Protein AF-A0A6B7ELM2-F1 (afdb_monomer_lite)

Secondary structure (DSSP, 8-state):
-B--B-SSS-B-EEEEE-TTT--EEEEEE-S-PEEEBEEEEETTTEEEEETTTBPPEEE-TTSBSB-SSEEEE--TT---TT--PPPB--TTB-----BTTBS-HHHHHHHHHHHHHHHHHHHHSS-S-SS-EEEE-

Foldseek 3Di:
DWDWDDDPDTWTKDFDADPPPRATPDIATPAPWDWAKEWWDFPPVDIDMDVPPHDTQTHHPQQFLCRPQEAEAECVPPPPPVDRGTDHDDPRYDQPDDDPGTRHPRRVQSVVSVVQQCCCCVPPVDGPDPGHHYHYD

Sequence (137 aa):
VSYLIPGEGLSRPHFVIDAKTGEVLDQWEGLAHAEAGGPGGNQKIGKYTYGSDYGPLIVNDRCEMDDGNVITVDMNSSTDDSKTTPFRFACPTNTYKQVNGAYSPLNDAHFFGGVVFKLYRDWFGTSPLTHKLYMKV

Structure (mmCIF, N/CA/C/O backbone):
data_AF-A0A6B7ELM2-F1
#
_entry.id   AF-A0A6B7ELM2-F1
#
loop_
_atom_site.group_PDB
_atom_site.id
_atom_site.type_symbol
_atom_site.label_atom_id
_atom_site.label_alt_id
_atom_site.label_comp_id
_atom_site.label_asym_id
_atom_site.label_entity_id
_atom_site.label_seq_id
_atom_site.pdbx_PDB_ins_code
_atom_site.Cartn_x
_atom_site.Cartn_y
_atom_site.Cartn_z
_atom_site.occupancy
_atom_site.B_iso_or_equiv
_atom_site.auth_seq_id
_atom_site.auth_comp_id
_atom_site.auth_asym_id
_atom_site.auth_atom_id
_atom_site.pdbx_PDB_model_num
ATOM 1 N N . VAL A 1 1 ? -19.953 7.599 12.689 1.00 72.94 1 VAL A N 1
ATOM 2 C CA . VAL A 1 1 ? -19.560 8.974 12.306 1.00 72.94 1 VAL A CA 1
ATOM 3 C C . VAL A 1 1 ? -18.702 8.889 11.057 1.00 72.94 1 VAL A C 1
ATOM 5 O O . VAL A 1 1 ? -17.796 8.073 11.036 1.00 72.94 1 VAL A O 1
ATOM 8 N N . SER A 1 2 ? -19.007 9.673 10.025 1.00 48.16 2 SER A N 1
ATOM 9 C CA . SER A 1 2 ? -18.222 9.752 8.787 1.00 48.16 2 SER A CA 1
ATOM 10 C C . SER A 1 2 ? -17.969 11.220 8.494 1.00 48.16 2 SER A C 1
ATOM 12 O O . SER A 1 2 ? -18.922 11.999 8.453 1.00 48.16 2 SER A O 1
ATOM 14 N N . TYR A 1 3 ? -16.715 11.600 8.284 1.00 67.62 3 TYR A N 1
ATOM 15 C CA . TYR A 1 3 ? -16.352 12.953 7.872 1.00 67.62 3 TYR A CA 1
ATOM 16 C C . TYR A 1 3 ? -15.159 12.911 6.917 1.00 67.62 3 TYR A C 1
ATOM 18 O O . TYR A 1 3 ? -14.401 11.949 6.901 1.00 67.62 3 TYR A O 1
ATOM 26 N N . LEU A 1 4 ? -15.034 13.930 6.070 1.00 61.84 4 LEU A N 1
ATOM 27 C CA . LEU A 1 4 ? -13.902 14.087 5.160 1.00 61.84 4 LEU A CA 1
ATOM 28 C C . LEU A 1 4 ? -12.882 15.018 5.815 1.00 61.84 4 LEU A C 1
ATOM 30 O O . LEU A 1 4 ? -13.257 16.097 6.277 1.00 61.84 4 LEU A O 1
ATOM 34 N N . ILE A 1 5 ? -11.610 14.626 5.819 1.00 68.38 5 ILE A N 1
ATOM 35 C CA . ILE A 1 5 ? -10.492 15.476 6.235 1.00 68.38 5 ILE A CA 1
ATOM 36 C C . ILE A 1 5 ? -9.785 15.972 4.961 1.00 68.38 5 ILE A C 1
ATOM 38 O O . ILE A 1 5 ? -9.141 15.171 4.279 1.00 68.38 5 ILE A O 1
ATOM 42 N N . PRO A 1 6 ? -9.906 17.262 4.593 1.00 43.69 6 PRO A N 1
ATOM 43 C CA . PRO A 1 6 ? -9.163 17.832 3.470 1.00 43.69 6 PRO A CA 1
ATOM 44 C C . PRO A 1 6 ? -7.703 18.147 3.869 1.00 43.69 6 PRO A C 1
ATOM 46 O O . PRO A 1 6 ? -7.478 18.771 4.904 1.00 43.69 6 PRO A O 1
ATOM 49 N N . GLY A 1 7 ? -6.715 17.755 3.047 1.00 63.22 7 GLY A N 1
ATOM 50 C CA . GLY A 1 7 ? -5.269 17.976 3.270 1.00 63.22 7 GLY A CA 1
ATOM 51 C C . GLY A 1 7 ? -4.376 17.331 2.188 1.00 63.22 7 GLY A C 1
ATOM 52 O O . GLY A 1 7 ? -4.901 16.845 1.188 1.00 63.22 7 GLY A O 1
ATOM 53 N N . GLU A 1 8 ? -3.041 17.300 2.375 1.00 43.66 8 GLU A N 1
ATOM 54 C CA . GLU A 1 8 ? -2.070 16.678 1.430 1.00 43.66 8 GLU A CA 1
ATOM 55 C C . GLU A 1 8 ? -2.260 15.159 1.230 1.00 43.66 8 GLU A C 1
ATOM 57 O O . GLU A 1 8 ? -1.741 14.588 0.275 1.00 43.66 8 GLU A O 1
ATOM 62 N N . GLY A 1 9 ? -3.068 14.514 2.071 1.00 57.66 9 GLY A N 1
ATOM 63 C CA . GLY A 1 9 ? -3.667 13.212 1.806 1.00 57.66 9 GLY A CA 1
ATOM 64 C C . GLY A 1 9 ? -5.149 13.276 2.156 1.00 57.66 9 GLY A C 1
ATOM 65 O O . GLY A 1 9 ? -5.500 13.659 3.271 1.00 57.66 9 GLY A O 1
ATOM 66 N N . LEU A 1 10 ? -6.019 12.933 1.205 1.00 56.38 10 LEU A N 1
ATOM 67 C CA . LEU A 1 10 ? -7.447 12.773 1.478 1.00 56.38 10 LEU A CA 1
ATOM 68 C C . LEU A 1 10 ? -7.626 11.607 2.458 1.00 56.38 10 LEU A C 1
ATOM 70 O O . LEU A 1 10 ? -6.986 10.571 2.305 1.00 56.38 10 LEU A O 1
ATOM 74 N N . SER A 1 11 ? -8.485 11.780 3.458 1.00 59.69 11 SER A N 1
ATOM 75 C CA . SER A 1 11 ? -8.901 10.718 4.377 1.00 59.69 11 SER A CA 1
ATOM 76 C C . SER A 1 11 ? -10.391 10.884 4.670 1.00 59.69 11 SER A C 1
ATOM 78 O O . SER A 1 11 ? -10.882 12.000 4.874 1.00 59.69 11 SER A O 1
ATOM 80 N N . ARG A 1 12 ? -11.133 9.780 4.625 1.00 68.06 12 ARG A N 1
ATOM 81 C CA . ARG A 1 12 ? -12.568 9.655 4.896 1.00 68.06 12 ARG A CA 1
ATOM 82 C C . ARG A 1 12 ? -12.772 8.597 5.986 1.00 68.06 12 ARG A C 1
ATOM 84 O O . ARG A 1 12 ? -13.356 7.543 5.722 1.00 68.06 12 ARG A O 1
ATOM 91 N N . PRO A 1 13 ? -12.319 8.863 7.218 1.00 72.25 13 PRO A N 1
ATOM 92 C CA . PRO A 1 13 ? -12.446 7.905 8.293 1.00 72.25 13 PRO A CA 1
ATOM 93 C C . PRO A 1 13 ? -13.922 7.727 8.673 1.00 72.25 13 PRO A C 1
ATOM 95 O O . PRO A 1 13 ? -14.674 8.683 8.895 1.00 72.25 13 PRO A O 1
ATOM 98 N N . HIS A 1 14 ? -14.332 6.472 8.747 1.00 74.19 14 HIS A N 1
ATOM 99 C CA . HIS A 1 14 ? -15.592 6.028 9.314 1.00 74.19 14 HIS A CA 1
ATOM 100 C C . HIS A 1 14 ? -15.325 5.470 10.690 1.00 74.19 14 HIS A C 1
ATOM 102 O O . HIS A 1 14 ? -14.349 4.760 10.881 1.00 74.19 14 HIS A O 1
ATOM 108 N N . PHE A 1 15 ? -16.221 5.770 11.618 1.00 81.25 15 PHE A N 1
ATOM 109 C CA . PHE A 1 15 ? -16.195 5.253 12.976 1.00 81.25 15 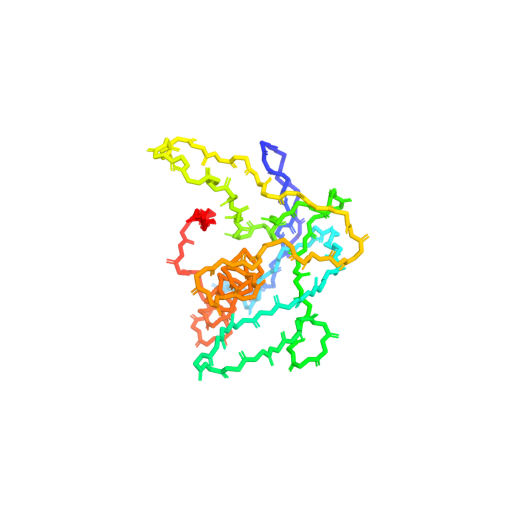PHE A CA 1
ATOM 110 C C . PHE A 1 15 ? -17.563 4.676 13.328 1.00 81.25 15 PHE A C 1
ATOM 112 O O . PHE A 1 15 ? -18.584 5.350 13.137 1.00 81.25 15 PHE A O 1
ATOM 119 N N . VAL A 1 16 ? -17.603 3.490 13.915 1.00 83.19 16 VAL A N 1
ATOM 120 C CA . VAL A 1 16 ? -18.736 3.014 14.713 1.00 83.19 16 VAL A CA 1
ATOM 121 C C . VAL A 1 16 ? -18.360 3.264 16.160 1.00 83.19 16 VAL A C 1
ATOM 123 O O . VAL A 1 16 ? -17.287 2.870 16.593 1.00 83.19 16 VAL A O 1
ATOM 126 N N . ILE A 1 17 ? -19.210 3.977 16.890 1.00 84.94 17 ILE A N 1
ATOM 127 C CA . ILE A 1 17 ? -18.930 4.393 18.265 1.00 84.94 17 ILE A CA 1
ATOM 128 C C . ILE A 1 17 ? -20.085 3.913 19.136 1.00 84.94 17 ILE A C 1
ATOM 130 O O . ILE A 1 17 ? -21.248 4.113 18.769 1.00 84.94 17 ILE A O 1
ATOM 134 N N . ASP A 1 18 ? -19.776 3.290 20.270 1.00 85.25 18 ASP A N 1
ATOM 135 C CA . ASP A 1 18 ? -20.765 2.971 21.292 1.00 85.25 18 ASP A CA 1
ATOM 136 C C . ASP A 1 18 ? -21.342 4.274 21.858 1.00 85.25 18 ASP A C 1
ATOM 138 O O . ASP A 1 18 ? -20.632 5.139 22.375 1.00 85.25 18 ASP A O 1
ATOM 142 N N . ALA A 1 19 ? -22.660 4.426 21.757 1.00 83.38 19 ALA A N 1
ATOM 143 C CA . ALA A 1 19 ? -23.335 5.670 22.109 1.00 83.38 19 ALA A CA 1
ATOM 144 C C . ALA A 1 19 ? -23.347 5.976 23.620 1.00 83.38 19 ALA A C 1
ATOM 146 O O . ALA A 1 19 ? -23.626 7.113 24.001 1.00 83.38 19 ALA A O 1
ATOM 147 N N . LYS A 1 20 ? -23.105 4.984 24.484 1.00 86.50 20 LYS A N 1
ATOM 148 C CA . LYS A 1 20 ? -23.140 5.128 25.947 1.00 86.50 20 LYS A CA 1
ATOM 149 C C . LYS A 1 20 ? -21.749 5.307 26.537 1.00 86.50 20 LYS A C 1
ATOM 151 O O . LYS A 1 20 ? -21.607 6.072 27.488 1.00 86.50 20 LYS A O 1
ATOM 156 N N . THR A 1 21 ? -20.752 4.599 26.011 1.00 88.38 21 THR A N 1
ATOM 157 C CA . THR A 1 21 ? -19.376 4.632 26.532 1.00 88.38 21 THR A CA 1
ATOM 158 C C . THR A 1 21 ? -18.474 5.594 25.762 1.00 88.38 21 THR A C 1
ATOM 160 O O . THR A 1 21 ? -17.479 6.056 26.314 1.00 88.38 21 THR A O 1
ATOM 163 N N . GLY A 1 22 ? -18.820 5.928 24.513 1.00 83.81 22 GLY A N 1
ATOM 164 C CA . GLY A 1 22 ? -17.961 6.701 23.614 1.00 83.81 22 GLY A CA 1
ATOM 165 C C . GLY A 1 22 ? -16.803 5.890 23.026 1.00 83.81 22 GLY A C 1
ATOM 166 O O . GLY A 1 22 ? -15.922 6.461 22.387 1.00 83.81 22 GLY A O 1
ATOM 167 N N . GLU A 1 23 ? -16.788 4.574 23.238 1.00 83.56 23 GLU A N 1
ATOM 168 C CA . GLU A 1 23 ? -15.768 3.671 22.714 1.00 83.56 23 GLU A CA 1
ATOM 169 C C . GLU A 1 23 ? -15.900 3.518 21.195 1.00 83.56 23 GLU A C 1
ATOM 171 O O . GLU A 1 23 ? -16.999 3.334 20.673 1.00 83.56 23 GLU A O 1
ATOM 176 N N . VAL A 1 24 ? -14.781 3.586 20.472 1.00 80.50 24 VAL A N 1
ATOM 177 C CA . VAL A 1 24 ? -14.751 3.314 19.031 1.00 80.50 24 VAL A CA 1
ATOM 178 C C . VAL A 1 24 ? -14.794 1.799 18.830 1.00 80.50 24 VAL A C 1
ATOM 180 O O . VAL A 1 24 ? -13.821 1.106 19.099 1.00 80.50 24 VAL A O 1
ATOM 183 N N . LEU A 1 25 ? -15.936 1.296 18.365 1.00 80.88 25 LEU A N 1
ATOM 184 C CA . LEU A 1 25 ? -16.187 -0.120 18.090 1.00 80.88 25 LEU A CA 1
ATOM 185 C C . LEU A 1 25 ? -15.639 -0.563 16.732 1.00 80.88 25 LEU A C 1
ATOM 187 O O . LEU A 1 25 ? -15.291 -1.726 16.557 1.00 80.88 25 LEU A O 1
ATOM 191 N N . ASP A 1 26 ? -15.600 0.348 15.763 1.00 63.69 26 ASP A N 1
ATOM 192 C CA . ASP A 1 26 ? -15.042 0.081 14.442 1.00 63.69 26 ASP A CA 1
ATOM 193 C C . ASP A 1 26 ? -14.489 1.374 13.850 1.00 63.69 26 ASP A C 1
ATOM 195 O O . ASP A 1 26 ? -15.036 2.454 14.086 1.00 63.69 26 ASP A O 1
ATOM 199 N N . GLN A 1 27 ? -13.422 1.264 13.069 1.00 73.25 27 GLN A N 1
ATOM 200 C CA . GLN A 1 27 ? -12.897 2.369 12.287 1.00 73.25 27 GLN A CA 1
ATOM 201 C C . GLN A 1 27 ? -12.319 1.858 10.967 1.00 73.25 27 GLN A C 1
ATOM 203 O O . GLN A 1 27 ? -11.447 0.983 10.942 1.00 73.25 27 GLN A O 1
ATOM 208 N N . TRP A 1 28 ? -12.744 2.458 9.858 1.00 68.31 28 TRP A N 1
ATOM 209 C CA . TRP A 1 28 ? -12.180 2.168 8.543 1.00 68.31 28 TRP A CA 1
ATOM 210 C C . TRP A 1 28 ? -11.987 3.431 7.717 1.00 68.31 28 TRP A C 1
ATOM 212 O O . TRP A 1 28 ? -12.683 4.428 7.894 1.00 68.31 28 TRP A O 1
ATOM 222 N N . GLU A 1 29 ? -11.029 3.385 6.799 1.00 70.12 29 GLU A N 1
ATOM 223 C CA . GLU A 1 29 ? -10.885 4.413 5.780 1.00 70.12 29 GLU A CA 1
ATOM 224 C C . GLU A 1 29 ? -11.923 4.147 4.686 1.00 70.12 29 GLU A C 1
ATOM 226 O O . GLU A 1 29 ? -12.027 3.050 4.140 1.00 70.12 29 GLU A O 1
ATOM 231 N N . GLY A 1 30 ? -12.778 5.131 4.447 1.00 61.31 30 GLY A N 1
ATOM 232 C CA . GLY A 1 30 ? -13.865 5.044 3.498 1.00 61.31 30 GLY A CA 1
ATOM 233 C C . GLY A 1 30 ? -13.515 5.570 2.128 1.00 61.31 30 GLY A C 1
ATOM 234 O O . GLY A 1 30 ? -14.431 5.626 1.316 1.00 61.31 30 GLY A O 1
ATOM 235 N N . LEU A 1 31 ? -12.301 6.047 1.863 1.00 66.69 31 LEU A N 1
ATOM 236 C CA . LEU A 1 31 ? -11.886 6.400 0.508 1.00 66.69 31 LEU A CA 1
ATOM 237 C C . LEU A 1 31 ? -12.248 5.268 -0.462 1.00 66.69 31 LEU A C 1
ATOM 239 O O . LEU A 1 31 ? -12.203 4.088 -0.118 1.00 66.69 31 LEU A O 1
ATOM 243 N N . ALA A 1 32 ? -12.675 5.635 -1.671 1.00 62.62 32 ALA A N 1
ATOM 244 C CA . ALA A 1 32 ? -12.794 4.650 -2.731 1.00 62.62 32 ALA A CA 1
ATOM 245 C C . ALA A 1 32 ? -11.374 4.138 -3.002 1.00 62.62 32 ALA A C 1
ATOM 247 O O . ALA A 1 32 ? -10.529 4.869 -3.511 1.00 62.62 32 ALA A O 1
ATOM 248 N N . HIS A 1 33 ? -11.083 2.926 -2.543 1.00 68.44 33 HIS A N 1
ATOM 249 C CA . HIS A 1 33 ? -9.839 2.256 -2.868 1.00 68.44 33 HIS A CA 1
ATOM 250 C C . HIS A 1 33 ? -10.070 1.398 -4.104 1.00 68.44 33 HIS A C 1
ATOM 252 O O . HIS A 1 33 ? -11.101 0.730 -4.228 1.00 68.44 33 HIS A O 1
ATOM 258 N N . ALA A 1 34 ? -9.110 1.420 -5.018 1.00 81.88 34 ALA A N 1
ATOM 259 C CA . ALA A 1 34 ? -9.045 0.449 -6.088 1.00 81.88 34 ALA A CA 1
ATOM 260 C C . ALA A 1 34 ? -8.329 -0.804 -5.572 1.00 81.88 34 ALA A C 1
ATOM 262 O O . ALA A 1 34 ? -7.362 -0.730 -4.811 1.00 81.88 34 ALA A O 1
ATOM 263 N N . GLU A 1 35 ? -8.807 -1.968 -5.993 1.00 91.25 35 GLU A N 1
ATOM 264 C CA . GLU A 1 35 ? -8.123 -3.227 -5.733 1.00 91.25 35 GLU A CA 1
ATOM 265 C C . GLU A 1 35 ? -7.074 -3.469 -6.816 1.00 91.25 35 GLU A C 1
ATOM 267 O O . GLU A 1 35 ? -7.327 -3.324 -8.017 1.00 91.25 35 GLU A O 1
ATOM 272 N N . ALA A 1 36 ? -5.885 -3.862 -6.383 1.00 95.94 36 ALA A N 1
ATOM 273 C CA . ALA A 1 36 ? -4.801 -4.274 -7.249 1.00 95.94 36 ALA A CA 1
ATOM 274 C C . ALA A 1 36 ? -4.226 -5.621 -6.801 1.00 95.94 36 ALA A C 1
ATOM 276 O O . ALA A 1 36 ? -4.553 -6.160 -5.747 1.00 95.94 36 ALA A O 1
ATOM 277 N N . GLY A 1 37 ? -3.344 -6.184 -7.613 1.00 97.06 37 GLY A N 1
ATOM 278 C CA . GLY A 1 37 ? -2.674 -7.442 -7.329 1.00 97.06 37 GLY A CA 1
ATOM 279 C C . GLY A 1 37 ? -1.268 -7.481 -7.900 1.00 97.06 37 GLY A C 1
ATOM 280 O O . GLY A 1 37 ? -0.757 -6.503 -8.452 1.00 97.06 37 GLY A O 1
ATOM 281 N N . GLY A 1 38 ? -0.633 -8.637 -7.781 1.00 98.00 38 GLY A N 1
ATOM 282 C CA . GLY A 1 38 ? 0.724 -8.835 -8.271 1.00 98.00 38 GLY A CA 1
ATOM 283 C C . GLY A 1 38 ? 1.481 -9.894 -7.484 1.00 98.00 38 GLY A C 1
ATOM 284 O O . GLY A 1 38 ? 0.987 -10.387 -6.472 1.00 98.00 38 GLY A O 1
ATOM 285 N N . PRO A 1 39 ? 2.678 -10.280 -7.946 1.00 98.44 39 PRO A N 1
ATOM 286 C CA . PRO A 1 39 ? 3.473 -11.278 -7.262 1.00 98.44 39 PRO A CA 1
ATOM 287 C C . PRO A 1 39 ? 4.005 -10.743 -5.929 1.00 98.44 39 PRO A C 1
ATOM 289 O O . PRO A 1 39 ? 4.262 -9.549 -5.793 1.00 98.44 39 PRO A O 1
ATOM 292 N N . GLY A 1 40 ? 4.244 -11.652 -4.996 1.00 98.44 40 GLY A N 1
ATOM 293 C CA . GLY A 1 40 ? 4.952 -11.428 -3.743 1.00 98.44 40 GLY A CA 1
ATOM 294 C C . GLY A 1 40 ? 5.846 -12.619 -3.401 1.00 98.44 40 GLY A C 1
ATOM 295 O O . GLY A 1 40 ? 5.888 -13.628 -4.123 1.00 98.44 40 GLY A O 1
ATOM 296 N N . GLY A 1 41 ? 6.599 -12.485 -2.317 1.00 98.19 41 GLY A N 1
ATOM 297 C CA . GLY A 1 41 ? 7.497 -13.507 -1.797 1.00 98.19 41 GLY A CA 1
ATOM 298 C C . GLY A 1 41 ? 8.891 -13.502 -2.422 1.00 98.19 41 GLY A C 1
ATOM 299 O O . GLY A 1 41 ? 9.343 -12.524 -3.026 1.00 98.19 41 GLY A O 1
ATOM 300 N N . ASN A 1 42 ? 9.608 -14.619 -2.276 1.00 98.31 42 ASN A N 1
ATOM 301 C CA . ASN A 1 42 ? 10.990 -14.762 -2.741 1.00 98.31 42 ASN A CA 1
ATOM 302 C C . ASN A 1 42 ? 11.382 -16.227 -3.010 1.00 98.31 42 ASN A C 1
ATOM 304 O O . ASN A 1 42 ? 10.612 -17.154 -2.770 1.00 98.31 42 ASN A O 1
ATOM 308 N N . GLN A 1 43 ? 12.602 -16.452 -3.498 1.00 98.00 43 GLN A N 1
ATOM 309 C CA . GLN A 1 43 ? 13.139 -17.786 -3.811 1.00 98.00 43 GLN A CA 1
ATOM 310 C C . GLN A 1 43 ? 13.138 -18.773 -2.631 1.00 98.00 43 GLN A C 1
ATOM 312 O O . GLN A 1 43 ? 13.118 -19.978 -2.860 1.00 98.00 43 GLN A O 1
ATOM 317 N N . LYS A 1 44 ? 13.165 -18.287 -1.383 1.00 97.88 44 LYS A N 1
ATOM 318 C CA . LYS A 1 44 ? 13.201 -19.134 -0.185 1.00 97.88 44 LYS A CA 1
ATOM 319 C C . LYS A 1 44 ? 11.806 -19.543 0.280 1.00 97.88 44 LYS A C 1
ATOM 321 O O . LYS A 1 44 ? 11.605 -20.708 0.602 1.00 97.88 44 LYS A O 1
ATOM 326 N N . ILE A 1 45 ? 10.871 -18.594 0.358 1.00 97.25 45 ILE A N 1
ATOM 327 C CA . ILE A 1 45 ? 9.510 -18.847 0.869 1.00 97.25 45 ILE A CA 1
ATOM 328 C C . ILE A 1 45 ? 8.519 -19.247 -0.229 1.00 97.25 45 ILE A C 1
ATOM 330 O O . ILE A 1 45 ? 7.405 -19.659 0.071 1.00 97.25 45 ILE A O 1
ATOM 334 N N . GLY A 1 46 ? 8.930 -19.137 -1.491 1.00 97.62 46 GLY A N 1
ATOM 335 C CA . GLY A 1 46 ? 8.078 -19.369 -2.647 1.00 97.62 46 GLY A CA 1
ATOM 336 C C . GLY A 1 46 ? 7.467 -18.082 -3.195 1.00 97.62 46 GLY A C 1
ATOM 337 O O . GLY A 1 46 ? 7.544 -17.005 -2.597 1.00 97.62 46 GLY A O 1
ATOM 338 N N . LYS A 1 47 ? 6.894 -18.214 -4.391 1.00 97.81 47 LYS A N 1
ATOM 339 C CA . LYS A 1 47 ? 6.141 -17.160 -5.069 1.00 97.81 47 LYS A CA 1
ATOM 340 C C . LYS A 1 47 ? 4.663 -17.318 -4.744 1.00 97.81 47 LYS A C 1
ATOM 342 O O . LYS A 1 47 ? 4.154 -18.432 -4.803 1.00 97.81 47 LYS A O 1
ATOM 347 N N . TYR A 1 48 ? 3.994 -16.207 -4.495 1.00 98.31 48 TYR A N 1
ATOM 348 C CA . TYR A 1 48 ? 2.540 -16.122 -4.378 1.00 98.31 48 TYR A CA 1
ATOM 349 C C . TYR A 1 48 ? 2.041 -14.855 -5.076 1.00 98.31 48 TYR A C 1
ATOM 351 O O . TYR A 1 48 ? 2.847 -14.038 -5.532 1.00 98.31 48 TYR A O 1
ATOM 359 N N . THR A 1 49 ? 0.725 -14.701 -5.190 1.00 98.12 49 THR A N 1
ATOM 360 C CA . THR A 1 49 ? 0.079 -13.603 -5.915 1.00 98.12 49 THR A CA 1
ATOM 361 C C . THR A 1 49 ? -1.030 -12.966 -5.077 1.00 98.12 49 THR A C 1
ATOM 363 O O . THR A 1 49 ? -1.986 -13.635 -4.679 1.00 98.12 49 THR A O 1
ATOM 366 N N . TYR A 1 50 ? -0.927 -11.657 -4.845 1.00 98.06 50 TYR A N 1
ATOM 367 C CA . TYR A 1 50 ? -1.990 -10.839 -4.261 1.00 98.06 50 TYR A CA 1
ATOM 368 C C . TYR A 1 50 ? -3.158 -10.697 -5.237 1.00 98.06 50 TYR A C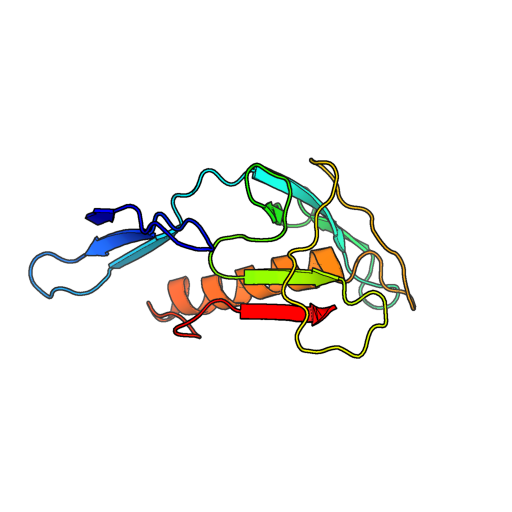 1
ATOM 370 O O . TYR A 1 50 ? -2.943 -10.468 -6.431 1.00 98.06 50 TYR A O 1
ATOM 378 N N . GLY A 1 51 ? -4.380 -10.842 -4.724 1.00 93.00 51 GLY A N 1
ATOM 379 C CA . GLY A 1 51 ? -5.602 -10.992 -5.519 1.00 93.00 51 GLY A CA 1
ATOM 380 C C . GLY A 1 51 ? -5.881 -12.434 -5.972 1.00 93.00 51 GLY A C 1
ATOM 381 O O . GLY A 1 51 ? -6.798 -12.652 -6.756 1.00 93.00 51 GLY A O 1
ATOM 382 N N . SER A 1 52 ? -5.096 -13.413 -5.502 1.00 94.44 52 SER A N 1
ATOM 383 C CA . SER A 1 52 ? -5.301 -14.845 -5.767 1.00 94.44 52 SER A CA 1
ATOM 384 C C . SER A 1 52 ? -5.001 -15.693 -4.528 1.00 94.44 52 SER A C 1
ATOM 386 O O . SER A 1 52 ? -5.927 -16.152 -3.869 1.00 94.44 52 SER A O 1
ATOM 388 N N . ASP A 1 53 ? -3.721 -15.894 -4.191 1.00 95.94 53 ASP A N 1
ATOM 389 C CA . ASP A 1 53 ? -3.306 -16.691 -3.022 1.00 95.94 53 ASP A CA 1
ATOM 390 C C . ASP A 1 53 ? -3.581 -15.940 -1.709 1.00 95.94 53 ASP A C 1
ATOM 392 O O . ASP A 1 53 ? -3.932 -16.533 -0.690 1.00 95.94 53 ASP A O 1
ATOM 396 N N . TYR A 1 54 ? -3.441 -14.614 -1.761 1.00 95.69 54 TYR A N 1
ATOM 397 C CA . TYR A 1 54 ? -3.798 -13.673 -0.703 1.00 95.69 54 TYR A CA 1
ATOM 398 C C . TYR A 1 54 ? -4.789 -12.631 -1.229 1.00 95.69 54 TYR A C 1
ATOM 400 O O . TYR A 1 54 ? -5.010 -12.515 -2.438 1.00 95.69 54 TYR A O 1
ATOM 408 N N . GLY A 1 55 ? -5.358 -11.842 -0.312 1.00 93.06 55 GLY A N 1
ATOM 409 C CA . GLY A 1 55 ? -6.220 -10.709 -0.655 1.00 93.06 55 GLY A CA 1
ATOM 410 C C . GLY A 1 55 ? -5.537 -9.678 -1.571 1.00 93.06 55 GLY A C 1
ATOM 411 O O . GLY A 1 55 ? -4.318 -9.732 -1.771 1.00 93.06 55 GLY A O 1
ATOM 412 N N . PRO A 1 56 ? -6.312 -8.757 -2.162 1.00 96.00 56 PRO A N 1
ATOM 413 C CA . PRO A 1 56 ? -5.776 -7.725 -3.039 1.00 96.00 56 PRO A CA 1
ATOM 414 C C . PRO A 1 56 ? -4.927 -6.702 -2.271 1.00 96.00 56 PRO A C 1
ATOM 416 O O . PRO A 1 56 ? -5.025 -6.554 -1.052 1.00 96.00 56 PRO A O 1
ATOM 419 N N . LEU A 1 57 ? -4.110 -5.970 -3.020 1.00 96.38 57 LEU A N 1
ATOM 420 C CA . LEU A 1 57 ? -3.473 -4.732 -2.589 1.00 96.38 57 LEU A CA 1
ATOM 421 C C . LEU A 1 57 ? -4.511 -3.606 -2.643 1.00 96.38 57 LEU A C 1
ATOM 423 O O . LEU A 1 57 ? -5.216 -3.468 -3.643 1.00 96.38 57 LEU A O 1
ATOM 427 N N . ILE A 1 58 ? -4.589 -2.800 -1.588 1.00 94.75 58 ILE A N 1
ATOM 428 C CA . ILE A 1 58 ? -5.538 -1.689 -1.483 1.00 94.75 58 ILE A CA 1
ATOM 429 C C . ILE A 1 58 ? -4.831 -0.408 -1.914 1.00 94.75 58 ILE A C 1
ATOM 431 O O . ILE A 1 58 ? -3.984 0.095 -1.195 1.00 94.75 58 ILE A O 1
ATOM 435 N N . VAL A 1 59 ? -5.155 0.124 -3.089 1.00 93.94 59 VAL A N 1
ATOM 436 C CA . VAL A 1 59 ? -4.520 1.337 -3.631 1.00 93.94 59 VAL A CA 1
ATOM 437 C C . VAL A 1 59 ? -5.540 2.462 -3.780 1.00 93.94 59 VAL A C 1
ATOM 439 O O . VAL A 1 59 ? -6.747 2.234 -3.716 1.00 93.94 59 VAL A O 1
ATOM 442 N N . ASN A 1 60 ? -5.090 3.699 -3.973 1.00 92.19 60 ASN A N 1
ATOM 443 C CA . ASN A 1 60 ? -6.011 4.807 -4.236 1.00 92.19 60 ASN A CA 1
ATOM 444 C C . ASN A 1 60 ? -6.493 4.828 -5.705 1.00 92.19 60 ASN A C 1
ATOM 446 O O . ASN A 1 60 ? -5.994 4.087 -6.555 1.00 92.19 60 ASN A O 1
ATOM 450 N N . ASP A 1 61 ? -7.416 5.737 -6.032 1.00 88.94 61 ASP A N 1
ATOM 451 C CA . ASP A 1 61 ? -7.979 5.910 -7.387 1.00 88.94 61 ASP A CA 1
ATOM 452 C C . ASP A 1 61 ? -6.933 6.188 -8.491 1.00 88.94 61 ASP A C 1
ATOM 454 O O . ASP A 1 61 ? -7.221 6.071 -9.684 1.00 88.94 61 ASP A O 1
ATOM 458 N N . ARG A 1 62 ? -5.709 6.584 -8.122 1.00 91.38 62 ARG A N 1
ATOM 459 C CA . ARG A 1 62 ? -4.597 6.860 -9.047 1.00 91.38 62 ARG A CA 1
ATOM 460 C C . ARG A 1 62 ? -3.626 5.690 -9.184 1.00 91.38 62 ARG A C 1
ATOM 462 O O . ARG A 1 62 ? -2.623 5.843 -9.891 1.00 91.38 62 ARG A O 1
ATOM 469 N N . CYS A 1 63 ? -3.927 4.546 -8.565 1.00 94.62 63 CYS A N 1
ATOM 470 C CA . CYS A 1 63 ? -3.046 3.381 -8.465 1.00 94.62 63 CYS A CA 1
ATOM 471 C C . CYS A 1 63 ? -1.734 3.698 -7.747 1.00 94.62 63 CYS A C 1
ATOM 473 O O . CYS A 1 63 ? -0.670 3.183 -8.103 1.00 94.62 63 CYS A O 1
ATOM 475 N N . GLU A 1 64 ? -1.809 4.596 -6.770 1.00 97.06 64 GLU A N 1
ATOM 476 C CA . GLU A 1 64 ? -0.732 4.859 -5.830 1.00 97.06 64 GLU A CA 1
ATOM 477 C C . GLU A 1 64 ? -0.933 3.959 -4.606 1.00 97.06 64 GLU A C 1
ATOM 479 O O . GLU A 1 64 ? -2.057 3.804 -4.121 1.00 97.06 64 GLU A O 1
ATOM 484 N N . MET A 1 65 ? 0.154 3.364 -4.114 1.00 97.06 65 MET A N 1
ATOM 485 C CA . MET A 1 65 ? 0.173 2.546 -2.898 1.00 97.06 65 MET A CA 1
ATOM 486 C C . MET A 1 65 ? 0.024 3.422 -1.644 1.00 97.06 65 MET A C 1
ATOM 488 O O . MET A 1 65 ? 0.973 3.605 -0.881 1.00 97.06 65 MET A O 1
ATOM 492 N N . ASP A 1 66 ? -1.171 3.984 -1.472 1.00 95.50 66 ASP A N 1
ATOM 493 C CA . ASP A 1 66 ? -1.657 4.701 -0.292 1.00 95.50 66 ASP A CA 1
ATOM 494 C C . ASP A 1 66 ? -3.059 4.172 0.046 1.00 95.50 66 ASP A C 1
ATOM 496 O O . ASP A 1 66 ? -4.027 4.447 -0.671 1.00 95.50 66 ASP A O 1
ATOM 500 N N . ASP A 1 67 ? -3.157 3.403 1.131 1.00 90.00 67 ASP A N 1
ATOM 501 C CA . ASP A 1 67 ? -4.418 2.832 1.629 1.00 90.00 67 ASP A CA 1
ATOM 502 C C . ASP A 1 67 ? -5.064 3.687 2.740 1.00 90.00 67 ASP A C 1
ATOM 504 O O . ASP A 1 67 ? -6.033 3.277 3.378 1.00 90.00 67 ASP A O 1
ATOM 508 N N . GLY A 1 68 ? -4.521 4.882 2.995 1.00 89.56 68 GLY A N 1
ATOM 509 C CA . GLY A 1 68 ? -4.930 5.767 4.085 1.00 89.56 68 GLY A CA 1
ATOM 510 C C . GLY A 1 68 ? -4.136 5.580 5.379 1.00 89.56 68 GLY A C 1
ATOM 511 O O . GLY A 1 68 ? -3.908 6.569 6.075 1.00 89.56 68 GLY A O 1
ATOM 512 N N . ASN A 1 69 ? -3.646 4.375 5.676 1.00 89.38 69 ASN A N 1
ATOM 513 C CA . ASN A 1 69 ? -2.810 4.087 6.849 1.00 89.38 69 ASN A CA 1
ATOM 514 C C . ASN A 1 69 ? -1.342 3.855 6.478 1.00 89.38 69 ASN A C 1
ATOM 516 O O . ASN A 1 69 ? -0.449 4.166 7.267 1.00 89.38 69 ASN A O 1
ATOM 520 N N . VAL A 1 70 ? -1.089 3.329 5.284 1.00 94.94 70 VAL A N 1
ATOM 521 C CA . VAL A 1 70 ? 0.212 2.892 4.792 1.00 94.94 70 VAL A CA 1
ATOM 522 C C . VAL A 1 70 ? 0.478 3.531 3.440 1.00 94.94 70 VAL A C 1
ATOM 524 O O . VAL A 1 70 ? -0.291 3.370 2.496 1.00 94.94 70 VAL A O 1
ATOM 527 N N . ILE A 1 71 ? 1.619 4.208 3.341 1.00 97.25 71 IL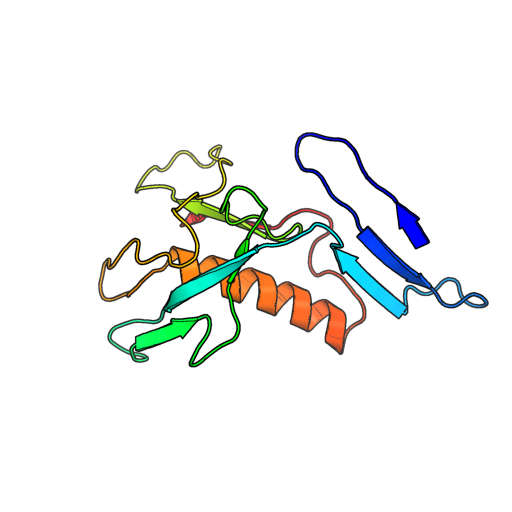E A N 1
ATOM 528 C CA . ILE A 1 71 ? 2.190 4.689 2.086 1.00 97.25 71 ILE A CA 1
ATOM 529 C C . ILE A 1 71 ? 3.430 3.858 1.784 1.00 97.25 71 ILE A C 1
ATOM 531 O O . ILE A 1 71 ? 4.355 3.793 2.596 1.00 97.25 71 ILE A O 1
ATOM 535 N N . THR A 1 72 ? 3.486 3.249 0.605 1.00 98.19 72 THR A N 1
ATOM 536 C CA . THR A 1 72 ? 4.670 2.512 0.148 1.00 98.19 72 THR A CA 1
ATOM 537 C C . THR A 1 72 ? 5.417 3.316 -0.906 1.00 98.19 72 THR A C 1
ATOM 539 O O . THR A 1 72 ? 4.827 3.786 -1.874 1.00 98.19 72 THR A O 1
ATOM 542 N N . VAL A 1 73 ? 6.723 3.490 -0.713 1.00 98.31 73 VAL A N 1
ATOM 543 C CA . VAL A 1 73 ? 7.602 4.340 -1.525 1.00 98.31 73 VAL A CA 1
ATOM 544 C C . VAL A 1 73 ? 8.699 3.476 -2.136 1.00 98.31 73 VAL A C 1
ATOM 546 O O . VAL A 1 73 ? 9.413 2.795 -1.407 1.00 98.31 73 VAL A O 1
ATOM 549 N N . ASP A 1 74 ? 8.876 3.544 -3.457 1.00 98.06 74 ASP A N 1
ATOM 550 C CA . ASP A 1 74 ? 10.067 3.001 -4.123 1.00 98.06 74 ASP A CA 1
ATOM 551 C C . ASP A 1 74 ? 11.224 3.986 -3.954 1.00 98.06 74 ASP A C 1
ATOM 553 O O . ASP A 1 74 ? 11.235 5.061 -4.563 1.00 98.06 74 ASP A O 1
ATOM 557 N N . MET A 1 75 ? 12.210 3.641 -3.135 1.00 97.19 75 MET A N 1
ATOM 558 C CA . MET A 1 75 ? 13.432 4.420 -2.951 1.00 97.19 75 MET A CA 1
ATOM 559 C C . MET A 1 75 ? 14.326 4.343 -4.184 1.00 97.19 75 MET A C 1
ATOM 561 O O . MET A 1 75 ? 15.126 5.251 -4.407 1.00 97.19 75 MET A O 1
ATOM 565 N N . ASN A 1 76 ? 14.169 3.313 -5.019 1.00 95.38 76 ASN A N 1
ATOM 566 C CA . ASN A 1 76 ? 14.979 3.066 -6.206 1.00 95.38 76 ASN A CA 1
ATOM 567 C C . ASN A 1 76 ? 16.488 3.170 -5.914 1.00 95.38 76 ASN A C 1
ATOM 569 O O . ASN A 1 76 ? 17.233 3.835 -6.632 1.00 95.38 76 ASN A O 1
ATOM 573 N N . SER A 1 77 ? 16.913 2.552 -4.807 1.00 94.25 77 SER A N 1
ATOM 574 C CA . SER A 1 77 ? 18.291 2.598 -4.289 1.00 94.25 77 SER A CA 1
ATOM 575 C C . SER A 1 77 ? 18.793 3.983 -3.849 1.00 94.25 77 SER A C 1
ATOM 577 O O . SER A 1 77 ? 19.981 4.131 -3.571 1.00 94.25 77 SER A O 1
ATOM 579 N N . SER A 1 78 ? 17.917 4.988 -3.751 1.00 95.56 78 SER A N 1
ATOM 580 C CA . SER A 1 78 ? 18.231 6.264 -3.104 1.00 95.56 78 SER A CA 1
ATOM 581 C C . SER A 1 78 ? 18.418 6.087 -1.597 1.00 95.56 78 SER A C 1
ATOM 583 O O . SER A 1 78 ? 17.746 5.269 -0.973 1.00 95.56 78 SER A O 1
ATOM 585 N N . THR A 1 79 ? 19.287 6.907 -1.012 1.00 94.25 79 THR A N 1
ATOM 586 C CA . THR A 1 79 ? 19.467 7.052 0.443 1.00 94.25 79 THR A CA 1
ATOM 587 C C . THR A 1 79 ? 18.831 8.337 0.979 1.00 94.25 79 THR A C 1
ATOM 589 O O . THR A 1 79 ? 19.103 8.743 2.104 1.00 94.25 79 THR A O 1
ATOM 592 N N . ASP A 1 80 ? 18.056 9.040 0.150 1.00 95.31 80 ASP A N 1
ATOM 593 C CA . ASP A 1 80 ? 17.312 10.226 0.565 1.00 95.31 80 ASP A CA 1
ATOM 594 C C . ASP A 1 80 ? 16.045 9.826 1.325 1.00 95.31 80 ASP A C 1
ATOM 596 O O . ASP A 1 80 ? 14.971 9.628 0.748 1.00 95.31 80 ASP A O 1
ATOM 600 N N . ASP A 1 81 ? 16.176 9.747 2.644 1.00 94.31 81 ASP A N 1
ATOM 601 C CA . ASP A 1 81 ? 15.082 9.413 3.550 1.00 94.31 81 ASP A CA 1
ATOM 602 C C . ASP A 1 81 ? 13.984 10.485 3.599 1.00 94.31 81 ASP A C 1
ATOM 604 O O . ASP A 1 81 ? 12.944 10.249 4.212 1.00 94.31 81 ASP A O 1
ATOM 608 N N . SER A 1 82 ? 14.137 11.645 2.955 1.00 95.88 82 SER A N 1
ATOM 609 C CA . SER A 1 82 ? 13.051 12.630 2.861 1.00 95.88 82 SER A CA 1
ATOM 610 C C . SER A 1 82 ? 12.005 12.276 1.797 1.00 95.88 82 SER A C 1
ATOM 612 O O . SER A 1 82 ? 10.930 12.876 1.769 1.00 95.88 82 SER A O 1
ATOM 614 N N . LYS A 1 83 ? 12.262 11.263 0.956 1.00 96.25 83 LYS A N 1
ATOM 615 C CA . LYS A 1 83 ? 11.338 10.828 -0.095 1.00 96.25 83 LYS A CA 1
ATOM 616 C C . LYS A 1 83 ? 10.030 10.275 0.488 1.00 96.25 83 LYS A C 1
ATOM 618 O O . LYS A 1 83 ? 10.025 9.288 1.226 1.00 96.25 83 LYS A O 1
ATOM 623 N N . THR A 1 84 ? 8.913 10.888 0.102 1.00 96.88 84 THR A N 1
ATOM 624 C CA . THR A 1 84 ? 7.553 10.527 0.551 1.00 96.88 84 THR A CA 1
ATOM 625 C C . THR A 1 84 ? 6.586 10.224 -0.592 1.00 96.88 84 THR A C 1
ATOM 627 O O . THR A 1 84 ? 5.434 9.890 -0.336 1.00 96.88 84 THR A O 1
ATOM 630 N N . THR A 1 85 ? 7.024 10.319 -1.851 1.00 97.19 85 THR A N 1
ATOM 631 C CA . THR A 1 85 ? 6.164 10.086 -3.019 1.00 97.19 85 THR A CA 1
ATOM 632 C C . THR A 1 85 ? 5.668 8.634 -3.059 1.00 97.19 85 THR A C 1
ATOM 634 O O . THR A 1 85 ? 6.504 7.736 -3.202 1.00 97.19 85 THR A O 1
ATOM 637 N N . PRO A 1 86 ? 4.347 8.382 -2.982 1.00 97.25 86 PRO A N 1
ATOM 638 C CA . PRO A 1 86 ? 3.799 7.034 -3.073 1.00 97.25 86 PRO A CA 1
ATOM 639 C C . PRO A 1 86 ? 4.184 6.357 -4.391 1.00 97.25 86 PRO A C 1
ATOM 641 O O . PRO A 1 86 ? 4.170 6.978 -5.458 1.00 97.25 86 PRO A O 1
ATOM 644 N N . PHE A 1 87 ? 4.515 5.070 -4.331 1.00 98.19 87 PHE A N 1
ATOM 645 C CA . PHE A 1 87 ? 4.765 4.278 -5.524 1.00 98.19 87 PHE A CA 1
ATOM 646 C C . PHE A 1 87 ? 3.476 4.147 -6.336 1.00 98.19 87 PHE A C 1
ATOM 648 O O . PHE A 1 87 ? 2.424 3.803 -5.800 1.00 98.19 87 PHE A O 1
ATOM 655 N N . ARG A 1 88 ? 3.578 4.397 -7.642 1.00 97.62 88 ARG A N 1
ATOM 656 C CA . ARG A 1 88 ? 2.460 4.362 -8.581 1.00 97.62 88 ARG A CA 1
ATOM 657 C C . ARG A 1 88 ? 2.737 3.380 -9.705 1.00 97.62 88 ARG A C 1
ATOM 659 O O . ARG A 1 88 ? 3.836 3.359 -10.256 1.00 97.62 88 ARG A O 1
ATOM 666 N N . PHE A 1 89 ? 1.719 2.625 -10.093 1.00 96.81 89 PHE A N 1
ATOM 667 C CA . PHE A 1 89 ? 1.781 1.690 -11.215 1.00 96.81 89 PHE A CA 1
ATOM 668 C C . PHE A 1 89 ? 0.502 1.752 -12.056 1.00 96.81 89 PHE A C 1
ATOM 670 O O . PHE A 1 89 ? -0.440 2.475 -11.741 1.00 96.81 89 PHE A O 1
ATOM 677 N N . ALA A 1 90 ? 0.472 1.011 -13.162 1.00 96.12 90 ALA A N 1
ATOM 678 C CA . ALA A 1 90 ? -0.738 0.851 -13.957 1.00 96.12 90 ALA A CA 1
ATOM 679 C C . ALA A 1 90 ? -1.608 -0.258 -13.347 1.00 96.12 90 ALA A C 1
ATOM 681 O O . ALA A 1 90 ? -1.245 -1.433 -13.413 1.00 96.12 90 ALA A O 1
ATOM 682 N N . CYS A 1 91 ? -2.749 0.102 -12.750 1.00 93.31 91 CYS A N 1
ATOM 683 C CA . CYS A 1 91 ? -3.717 -0.893 -12.286 1.00 93.31 91 CYS A CA 1
ATOM 684 C C . CYS A 1 91 ? -4.147 -1.846 -13.419 1.00 93.31 91 CYS A C 1
ATOM 686 O O . CYS A 1 91 ? -4.156 -1.448 -14.587 1.00 93.31 91 CYS A O 1
ATOM 688 N N . PRO A 1 92 ? -4.570 -3.079 -13.084 1.00 95.75 92 PRO A N 1
ATOM 689 C CA . PRO A 1 92 ? -4.768 -3.605 -11.728 1.00 95.75 92 PRO A CA 1
ATOM 690 C C . PRO A 1 92 ? -3.584 -4.420 -11.195 1.00 95.75 92 PRO A C 1
ATOM 692 O O . PRO A 1 92 ? -3.699 -5.023 -10.135 1.00 95.75 92 PRO A O 1
ATOM 695 N N . THR A 1 93 ? -2.453 -4.504 -11.901 1.00 97.56 93 THR A N 1
ATOM 696 C CA . THR A 1 93 ? -1.385 -5.444 -11.527 1.00 97.56 93 THR A CA 1
ATOM 697 C C . THR A 1 93 ? -0.015 -4.788 -11.514 1.00 97.56 93 THR A C 1
ATOM 699 O O . THR A 1 93 ? 0.466 -4.318 -12.542 1.00 97.56 93 THR A O 1
ATOM 702 N N . ASN A 1 94 ? 0.652 -4.824 -10.360 1.00 98.19 94 ASN A N 1
ATOM 703 C CA . ASN A 1 94 ? 2.044 -4.413 -10.235 1.00 98.19 94 ASN A CA 1
ATOM 704 C C . ASN A 1 94 ? 2.975 -5.628 -10.256 1.00 98.19 94 ASN A C 1
ATOM 706 O O . ASN A 1 94 ? 2.923 -6.460 -9.355 1.00 98.19 94 ASN A O 1
ATOM 710 N N . THR A 1 95 ? 3.889 -5.695 -11.223 1.00 98.06 95 THR A N 1
ATOM 711 C CA . THR A 1 95 ? 4.967 -6.703 -11.266 1.00 98.06 95 THR A CA 1
ATOM 712 C C . THR A 1 95 ? 6.353 -6.110 -11.009 1.00 98.06 95 THR A C 1
ATOM 714 O O . THR A 1 95 ? 7.361 -6.801 -11.164 1.00 98.06 95 THR A O 1
ATOM 717 N N . TYR A 1 96 ? 6.429 -4.827 -10.654 1.00 97.31 96 TYR A N 1
ATOM 718 C CA . TYR A 1 96 ? 7.682 -4.136 -10.389 1.00 97.31 96 TYR A CA 1
ATOM 719 C C . TYR A 1 96 ? 8.113 -4.367 -8.930 1.00 97.31 96 TYR A C 1
ATOM 721 O O . TYR A 1 96 ? 7.350 -4.104 -8.002 1.00 97.31 96 TYR A O 1
ATOM 729 N N . LYS A 1 97 ? 9.306 -4.889 -8.647 1.00 97.25 97 LYS A N 1
ATOM 730 C CA . LYS A 1 97 ? 10.273 -5.551 -9.538 1.00 97.25 97 LYS A CA 1
ATOM 731 C C . LYS A 1 97 ? 10.827 -6.790 -8.852 1.00 97.25 97 LYS A C 1
ATOM 733 O O . LYS A 1 97 ? 10.878 -6.849 -7.624 1.00 97.25 97 LYS A O 1
ATOM 738 N N . GLN A 1 98 ? 11.341 -7.723 -9.644 1.00 97.44 98 GLN A N 1
ATOM 739 C CA . GLN A 1 98 ? 12.173 -8.780 -9.093 1.00 97.44 98 GLN A CA 1
ATOM 740 C C . GLN A 1 98 ? 13.563 -8.231 -8.770 1.00 97.44 98 GLN A C 1
ATOM 742 O O . GLN A 1 98 ? 14.208 -7.621 -9.624 1.00 97.44 98 GLN A O 1
ATOM 747 N N . VAL A 1 99 ? 14.038 -8.447 -7.547 1.00 97.69 99 VAL A N 1
ATOM 748 C CA . VAL A 1 99 ? 15.367 -8.001 -7.107 1.00 97.69 99 VAL A CA 1
ATOM 749 C C . VAL A 1 99 ? 15.871 -8.904 -5.989 1.00 97.69 99 VAL A C 1
ATOM 751 O O . VAL A 1 99 ? 15.112 -9.261 -5.094 1.00 97.69 99 VAL A O 1
ATOM 754 N N . A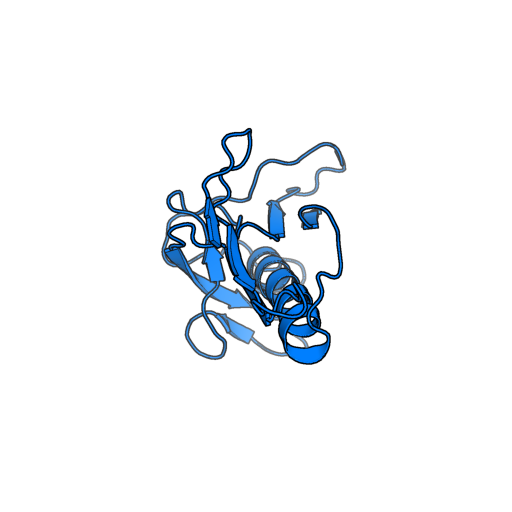SN A 1 100 ? 17.146 -9.299 -6.054 1.00 96.94 100 ASN A N 1
ATOM 755 C CA . ASN A 1 100 ? 17.805 -10.127 -5.036 1.00 96.94 100 ASN A CA 1
ATOM 756 C C . ASN A 1 100 ? 16.978 -11.361 -4.595 1.00 96.94 100 ASN A C 1
ATOM 758 O O . ASN A 1 100 ? 16.830 -11.652 -3.412 1.00 96.94 100 ASN A O 1
ATOM 762 N N . GLY A 1 101 ? 16.363 -12.050 -5.561 1.00 96.56 101 GLY A N 1
ATOM 763 C CA . GLY A 1 101 ? 15.539 -13.237 -5.315 1.00 96.56 101 GLY A CA 1
ATOM 764 C C . GLY A 1 101 ? 14.111 -12.975 -4.815 1.00 96.56 101 GLY A C 1
ATOM 765 O O . GLY A 1 101 ? 13.344 -13.932 -4.722 1.00 96.56 101 GLY A O 1
ATOM 766 N N . ALA A 1 102 ? 13.718 -1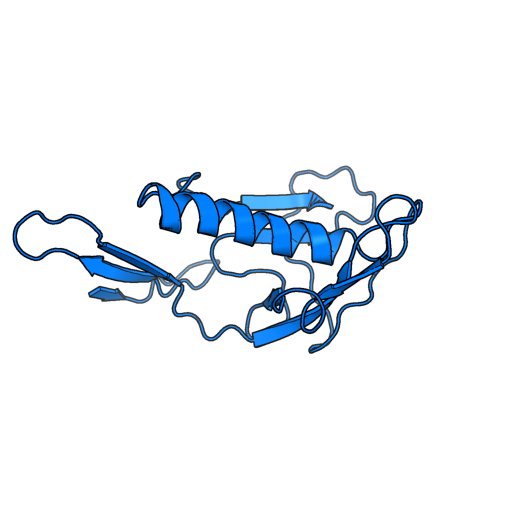1.731 -4.530 1.00 98.19 102 ALA A N 1
ATOM 767 C CA . ALA A 1 102 ? 12.330 -11.350 -4.247 1.00 98.19 102 ALA A CA 1
ATOM 768 C C . ALA A 1 102 ? 11.536 -11.092 -5.538 1.00 98.19 102 ALA A C 1
ATOM 770 O O . ALA A 1 102 ? 12.123 -10.711 -6.555 1.00 98.19 102 ALA A O 1
ATOM 771 N N . TYR A 1 103 ? 10.213 -11.297 -5.508 1.00 98.25 103 TYR A N 1
ATOM 772 C CA . TYR A 1 103 ? 9.353 -11.141 -6.690 1.00 98.25 103 TYR A CA 1
ATOM 773 C C . TYR A 1 103 ? 8.760 -9.730 -6.850 1.00 98.25 103 TYR A C 1
ATOM 775 O O . TYR A 1 103 ? 8.721 -9.225 -7.970 1.00 98.25 103 TYR A O 1
ATOM 783 N N . SER A 1 104 ? 8.327 -9.092 -5.760 1.00 98.38 104 SER A N 1
ATOM 784 C CA . SER A 1 104 ? 8.032 -7.652 -5.699 1.00 98.38 104 SER A CA 1
ATOM 785 C C . SER A 1 104 ? 8.050 -7.188 -4.237 1.00 98.38 104 SER A C 1
ATOM 787 O O . SER A 1 104 ? 7.049 -7.326 -3.532 1.00 98.38 104 SER A O 1
ATOM 789 N N . PRO A 1 105 ? 9.175 -6.622 -3.764 1.00 98.44 105 PRO A N 1
ATOM 790 C CA . PRO A 1 105 ? 9.262 -6.091 -2.405 1.00 98.44 105 PRO A CA 1
ATOM 791 C C . PRO A 1 105 ? 8.230 -4.997 -2.100 1.00 98.44 105 PRO A C 1
ATOM 793 O O . PRO A 1 105 ? 7.774 -4.895 -0.968 1.00 98.44 105 PRO A O 1
ATOM 796 N N . LEU A 1 106 ? 7.835 -4.203 -3.104 1.00 98.50 106 LEU A N 1
ATOM 797 C CA . LEU A 1 106 ? 6.832 -3.143 -2.956 1.00 98.50 106 LEU A CA 1
ATOM 798 C C . LEU A 1 106 ? 5.447 -3.711 -2.634 1.00 98.50 106 LEU A C 1
ATOM 800 O O . LEU A 1 106 ? 4.799 -3.238 -1.705 1.00 98.50 106 LEU A O 1
ATOM 804 N N . ASN A 1 107 ? 5.019 -4.750 -3.361 1.00 98.31 107 ASN A N 1
ATOM 805 C CA . ASN A 1 107 ? 3.738 -5.409 -3.099 1.00 98.31 107 ASN A CA 1
ATOM 806 C C . ASN A 1 107 ? 3.701 -5.994 -1.682 1.00 98.31 107 ASN A C 1
ATOM 808 O O . ASN A 1 107 ? 2.738 -5.773 -0.950 1.00 98.31 107 ASN A O 1
ATOM 812 N N . ASP A 1 108 ? 4.771 -6.693 -1.291 1.00 98.38 108 ASP A N 1
ATOM 813 C CA . ASP A 1 108 ? 4.886 -7.295 0.038 1.00 98.38 108 ASP A CA 1
ATOM 814 C C . ASP A 1 108 ? 4.872 -6.239 1.146 1.00 98.38 108 ASP A C 1
ATOM 816 O O . ASP A 1 108 ? 4.116 -6.358 2.108 1.00 98.38 108 ASP A O 1
ATOM 820 N N . ALA A 1 109 ? 5.658 -5.171 1.001 1.00 98.25 109 ALA A N 1
ATOM 821 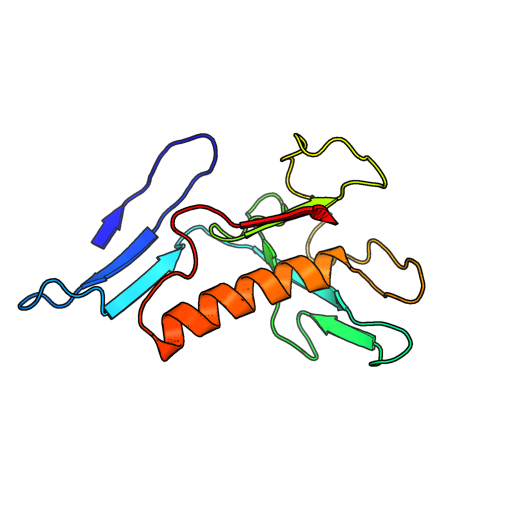C CA . ALA A 1 109 ? 5.715 -4.094 1.983 1.00 98.25 109 ALA A CA 1
ATOM 822 C C . ALA A 1 109 ? 4.352 -3.420 2.184 1.00 98.25 109 ALA A C 1
ATOM 824 O O . ALA A 1 109 ? 3.954 -3.161 3.322 1.00 98.25 109 ALA A O 1
ATOM 825 N N . HIS A 1 110 ? 3.632 -3.165 1.091 1.00 98.06 110 HIS A N 1
ATOM 826 C CA . HIS A 1 110 ? 2.321 -2.534 1.149 1.00 98.06 110 HIS A CA 1
ATOM 827 C C . HIS A 1 110 ? 1.290 -3.433 1.840 1.00 98.06 110 HIS A C 1
ATOM 829 O O . HIS A 1 110 ? 0.636 -3.015 2.797 1.00 98.06 110 HIS A O 1
ATOM 835 N N . PHE A 1 111 ? 1.213 -4.703 1.433 1.00 97.44 111 PHE A N 1
ATOM 836 C CA . PHE A 1 111 ? 0.287 -5.660 2.032 1.00 97.44 111 PHE A CA 1
ATOM 837 C C . PHE A 1 111 ? 0.580 -5.899 3.518 1.00 97.44 111 PHE A C 1
ATOM 839 O O . PHE A 1 111 ? -0.332 -5.892 4.345 1.00 97.44 111 PHE A O 1
ATOM 846 N N . PHE A 1 112 ? 1.851 -6.078 3.889 1.00 97.81 112 PHE A N 1
ATOM 847 C CA . PHE A 1 112 ? 2.230 -6.325 5.281 1.00 97.81 112 PHE A CA 1
ATOM 848 C C . PHE A 1 112 ? 1.973 -5.125 6.182 1.00 97.81 112 PHE A C 1
ATOM 850 O O . PHE A 1 112 ? 1.528 -5.320 7.314 1.00 97.81 112 PHE A O 1
ATOM 857 N N . GLY A 1 113 ? 2.183 -3.901 5.687 1.00 95.25 113 GLY A N 1
ATOM 858 C CA . GLY A 1 113 ? 1.767 -2.699 6.405 1.00 95.25 113 GLY A CA 1
ATOM 859 C C . GLY A 1 113 ? 0.277 -2.758 6.748 1.00 95.25 113 GLY A C 1
ATOM 860 O O . GLY A 1 113 ? -0.091 -2.632 7.917 1.00 95.25 113 GLY A O 1
ATOM 861 N N . GLY A 1 114 ? -0.570 -3.048 5.755 1.00 92.31 114 GLY A N 1
ATOM 862 C CA . GLY A 1 114 ? -2.014 -3.182 5.954 1.00 92.31 114 GLY A CA 1
ATOM 863 C C . GLY A 1 114 ? -2.386 -4.290 6.948 1.00 92.31 114 GLY A C 1
ATOM 864 O O . GLY A 1 114 ? -3.237 -4.088 7.816 1.00 92.31 114 GLY A O 1
ATOM 865 N N . VAL A 1 115 ? -1.708 -5.445 6.891 1.00 94.06 115 VAL A N 1
ATOM 866 C CA . VAL A 1 115 ? -1.911 -6.555 7.844 1.00 94.06 115 VAL A CA 1
ATOM 867 C C . VAL A 1 115 ? -1.599 -6.136 9.281 1.00 94.06 115 VAL A C 1
ATOM 869 O O . VAL A 1 115 ? -2.343 -6.516 10.182 1.00 94.06 115 VAL A O 1
ATOM 872 N N . VAL A 1 116 ? -0.549 -5.342 9.519 1.00 94.12 116 VAL A N 1
ATOM 873 C CA . VAL A 1 116 ? -0.209 -4.863 10.871 1.00 94.12 116 VAL A CA 1
ATOM 874 C C . VAL A 1 116 ? -1.309 -3.957 11.420 1.00 94.12 116 VAL A C 1
ATOM 876 O O . VAL A 1 116 ? -1.776 -4.183 12.536 1.00 94.12 116 VAL A O 1
ATOM 879 N N . PHE A 1 117 ? -1.783 -2.978 10.644 1.00 89.69 117 PHE A N 1
ATOM 880 C CA . PHE A 1 117 ? -2.898 -2.125 11.078 1.00 89.69 117 PHE A CA 1
ATOM 881 C C . PHE A 1 117 ? -4.172 -2.935 11.324 1.00 89.69 117 PHE A C 1
ATOM 883 O O . PHE A 1 117 ? -4.836 -2.745 12.344 1.00 89.69 117 PHE A O 1
ATOM 890 N N . LYS A 1 118 ? -4.478 -3.887 10.436 1.00 88.38 118 LYS A N 1
ATOM 891 C CA . LYS A 1 118 ? -5.623 -4.786 10.592 1.00 88.38 118 LYS A CA 1
ATOM 892 C C . LYS A 1 118 ? -5.515 -5.642 11.855 1.00 88.38 118 LYS A C 1
ATOM 894 O O . LYS A 1 118 ? -6.495 -5.758 12.576 1.00 88.38 118 LYS A O 1
ATOM 899 N N . LEU A 1 119 ? -4.339 -6.191 12.161 1.00 91.44 119 LEU A N 1
ATOM 900 C CA . LEU A 1 119 ? -4.108 -6.983 13.372 1.00 91.44 119 LEU A CA 1
ATOM 901 C C . LEU A 1 119 ? -4.388 -6.165 14.635 1.00 91.44 119 LEU A C 1
ATOM 903 O O . LEU A 1 119 ? -5.111 -6.626 15.515 1.00 91.44 119 LEU A O 1
ATOM 907 N N . TYR A 1 120 ? -3.837 -4.952 14.724 1.00 89.19 120 TYR A N 1
ATOM 908 C CA . TYR A 1 120 ? -4.019 -4.103 15.903 1.00 89.19 120 TYR A CA 1
ATOM 909 C C . TYR A 1 120 ? -5.471 -3.661 16.087 1.00 89.19 120 TYR A C 1
ATOM 911 O O . TYR A 1 120 ? -5.990 -3.690 17.205 1.00 89.19 120 TYR A O 1
ATOM 919 N N . ARG A 1 121 ? -6.145 -3.325 14.987 1.00 84.31 121 ARG A N 1
ATOM 920 C CA . ARG A 1 121 ? -7.558 -2.960 15.017 1.00 84.31 121 ARG A CA 1
ATOM 921 C C . ARG A 1 121 ? -8.427 -4.147 15.416 1.00 84.31 121 ARG A C 1
ATOM 923 O O . ARG A 1 121 ? -9.184 -4.047 16.374 1.00 84.31 121 ARG A O 1
ATOM 930 N N . ASP A 1 122 ? -8.305 -5.264 14.708 1.00 82.81 122 ASP A N 1
ATOM 931 C CA . ASP A 1 122 ? -9.238 -6.383 14.836 1.00 82.81 122 ASP A CA 1
ATOM 932 C C . ASP A 1 122 ? -9.082 -7.104 16.191 1.00 82.81 122 ASP A C 1
ATOM 934 O O . ASP A 1 122 ? -10.039 -7.705 16.676 1.00 82.81 122 ASP A O 1
ATOM 938 N N . TRP A 1 123 ? -7.891 -7.083 16.807 1.00 90.00 123 TRP A N 1
ATOM 939 C CA . TRP A 1 123 ? -7.627 -7.819 18.056 1.00 90.00 123 TRP A CA 1
ATOM 940 C C . TRP A 1 123 ? -7.564 -6.937 19.302 1.00 90.00 123 TRP A C 1
ATOM 942 O O . TRP A 1 123 ? -7.834 -7.423 20.399 1.00 90.00 123 TRP A O 1
ATOM 952 N N . PHE A 1 124 ? -7.199 -5.662 19.154 1.00 89.88 124 PHE A N 1
ATOM 953 C CA . PHE A 1 124 ? -6.985 -4.758 20.287 1.00 89.88 124 PHE A CA 1
ATOM 954 C C . PHE A 1 124 ? -7.800 -3.464 20.195 1.00 89.88 124 PHE A C 1
ATOM 956 O O . PHE A 1 124 ? -7.669 -2.620 21.080 1.00 89.88 124 PHE A O 1
ATOM 963 N N . GLY A 1 125 ? -8.615 -3.282 19.148 1.00 85.75 125 GLY A N 1
ATOM 964 C CA . GLY A 1 125 ? -9.454 -2.091 18.978 1.00 85.75 125 GLY A CA 1
ATOM 965 C C . GLY A 1 125 ? -8.652 -0.792 18.882 1.00 85.75 125 GLY A C 1
ATOM 966 O O . GLY A 1 125 ? -9.143 0.266 19.263 1.00 85.75 125 GLY A O 1
ATOM 967 N N . THR A 1 126 ? -7.393 -0.856 18.438 1.00 86.19 126 THR A N 1
ATOM 968 C CA . THR A 1 126 ? -6.487 0.299 18.443 1.00 86.19 126 THR A CA 1
ATOM 969 C C . THR A 1 126 ? -5.647 0.379 17.173 1.00 86.19 126 THR A C 1
ATOM 971 O O . THR A 1 126 ? -5.539 -0.583 16.416 1.00 86.19 126 THR A O 1
ATOM 974 N N . SER A 1 127 ? -5.030 1.536 16.946 1.00 87.06 127 SER A N 1
ATOM 975 C CA . SER A 1 127 ? -4.036 1.728 15.891 1.00 87.06 127 SER A CA 1
ATOM 976 C C . SER A 1 127 ? -2.624 1.574 16.467 1.00 87.06 127 SER A C 1
ATOM 978 O O . SER A 1 127 ? -2.355 2.104 17.549 1.00 87.06 127 SER A O 1
ATOM 980 N N . PRO A 1 128 ? -1.687 0.912 15.762 1.00 87.56 128 PRO A N 1
ATOM 981 C CA . PRO A 1 128 ? -0.306 0.800 16.226 1.00 87.56 128 PRO A CA 1
ATOM 982 C C . PRO A 1 128 ? 0.436 2.143 16.181 1.00 87.56 128 PRO A C 1
ATOM 984 O O . PRO A 1 128 ? 1.409 2.332 16.907 1.00 87.56 128 PRO A O 1
ATOM 987 N N . LEU A 1 129 ? -0.010 3.069 15.324 1.00 89.12 129 LEU A N 1
ATOM 988 C CA . LEU A 1 129 ? 0.584 4.389 15.126 1.00 89.12 129 LEU A CA 1
ATOM 989 C C . LEU A 1 129 ? -0.497 5.472 15.081 1.00 89.12 129 LEU A C 1
ATOM 991 O O . LEU A 1 129 ? -1.622 5.246 14.642 1.00 89.12 129 LEU A O 1
ATOM 995 N N . THR A 1 130 ? -0.134 6.683 15.494 1.00 85.94 130 THR A N 1
ATOM 996 C CA . THR A 1 130 ? -1.004 7.872 15.437 1.00 85.94 130 THR A CA 1
ATOM 997 C C . THR A 1 130 ? -0.850 8.675 14.140 1.00 85.94 130 THR A C 1
ATOM 999 O O . THR A 1 130 ? -1.412 9.758 14.007 1.00 85.94 130 THR A O 1
ATOM 1002 N N . HIS A 1 131 ? -0.064 8.167 13.191 1.00 86.88 131 HIS A N 1
ATOM 1003 C CA . HIS A 1 131 ? 0.241 8.773 11.897 1.00 86.88 131 HIS A CA 1
ATOM 1004 C C . HIS A 1 131 ? 0.378 7.677 10.829 1.00 86.88 131 HIS A C 1
ATOM 1006 O O . HIS A 1 131 ? 0.508 6.499 11.168 1.00 86.88 131 HIS A O 1
ATOM 1012 N N . LYS A 1 132 ? 0.368 8.064 9.545 1.00 89.31 132 LYS A N 1
ATOM 1013 C CA . LYS A 1 132 ? 0.560 7.125 8.429 1.00 89.31 132 LYS A CA 1
ATOM 1014 C C . LYS A 1 132 ? 1.936 6.452 8.496 1.00 89.31 132 LYS A C 1
ATOM 1016 O O . LYS A 1 132 ? 2.950 7.122 8.693 1.00 89.31 132 LYS A O 1
ATOM 1021 N N . LEU A 1 133 ? 1.975 5.146 8.265 1.00 93.12 133 LEU A N 1
ATOM 1022 C CA . LEU A 1 133 ? 3.201 4.368 8.133 1.00 93.12 133 LEU A CA 1
ATOM 1023 C C . LEU A 1 133 ? 3.802 4.557 6.737 1.00 93.12 133 LEU A C 1
ATOM 1025 O O . LEU A 1 133 ? 3.132 4.323 5.736 1.00 93.12 133 LEU A O 1
ATOM 1029 N N . TYR A 1 134 ? 5.084 4.914 6.670 1.00 96.94 134 TYR A N 1
ATOM 1030 C CA . TYR A 1 134 ? 5.839 4.942 5.418 1.00 96.94 134 TYR A CA 1
ATOM 1031 C C . TYR A 1 134 ? 6.699 3.687 5.281 1.00 96.94 134 TYR A C 1
ATOM 1033 O O . TYR A 1 134 ? 7.658 3.495 6.028 1.00 96.94 134 TYR A O 1
ATOM 1041 N N . MET A 1 135 ? 6.388 2.866 4.285 1.00 97.56 135 MET A N 1
ATOM 1042 C CA . MET A 1 135 ? 7.172 1.699 3.893 1.00 97.56 135 MET A CA 1
ATOM 1043 C C . MET A 1 135 ? 8.101 2.090 2.742 1.00 97.56 135 MET A C 1
ATOM 1045 O O . MET A 1 135 ? 7.680 2.134 1.588 1.00 97.56 135 MET A O 1
ATOM 1049 N N . LYS A 1 136 ? 9.356 2.415 3.056 1.00 97.38 136 LYS A N 1
ATOM 1050 C CA . LYS A 1 136 ? 10.375 2.822 2.076 1.00 97.38 136 LYS A CA 1
ATOM 1051 C C . LYS A 1 136 ? 11.182 1.602 1.635 1.00 97.38 136 LYS A C 1
ATOM 1053 O O . LYS A 1 136 ? 11.833 0.980 2.473 1.00 97.38 136 LYS A O 1
ATOM 1058 N N . VAL A 1 137 ? 11.091 1.252 0.351 1.00 95.38 137 VAL A N 1
ATOM 1059 C CA . VAL A 1 137 ? 11.557 -0.021 -0.237 1.00 95.38 137 VAL A CA 1
ATOM 1060 C C . VAL A 1 137 ? 12.633 0.196 -1.288 1.00 95.38 137 VAL A C 1
ATOM 1062 O O . VAL A 1 137 ? 12.485 1.142 -2.090 1.00 95.38 137 VAL A O 1
#

Organism: Pseudomonas aeruginosa (NCBI:txid287)

InterPro domains:
  IPR013856 Peptidase M4 domain [PF01447] (44-131)
  IPR050728 Extracellular Zinc Metalloprotease M4 [PTHR33794] (8-131)

pLDDT: mean 88.79, std 12.57, range [43.66, 98.5]

Radius of gyration: 15.98 Å; chains: 1; bounding box: 43×37×40 Å